Protein AF-A0A4S3FIC1-F1 (afdb_monomer)

Structure (mmCIF, N/CA/C/O backbone):
data_AF-A0A4S3FIC1-F1
#
_entry.id   AF-A0A4S3FIC1-F1
#
loop_
_atom_site.group_PDB
_atom_site.id
_atom_site.type_symbol
_atom_site.label_atom_id
_atom_site.label_alt_id
_atom_site.label_comp_id
_atom_site.label_asym_id
_atom_site.label_entity_id
_atom_site.label_seq_id
_atom_site.pdbx_PDB_ins_code
_atom_site.Cartn_x
_atom_site.Cartn_y
_atom_site.Cartn_z
_atom_site.occupancy
_atom_site.B_iso_or_equiv
_atom_site.auth_seq_id
_atom_site.auth_comp_id
_atom_site.auth_asym_id
_atom_site.auth_atom_id
_atom_site.pdbx_PDB_model_num
ATOM 1 N N . MET A 1 1 ? 6.119 10.686 -5.725 1.00 75.06 1 MET A N 1
ATOM 2 C CA . MET A 1 1 ? 7.060 9.631 -5.289 1.00 75.06 1 MET A CA 1
ATOM 3 C C . MET A 1 1 ? 6.618 9.155 -3.912 1.00 75.06 1 MET A C 1
ATOM 5 O O . MET A 1 1 ? 6.150 9.988 -3.148 1.00 75.06 1 MET A O 1
ATOM 9 N N . LEU A 1 2 ? 6.651 7.848 -3.634 1.00 86.31 2 LEU A N 1
ATOM 10 C CA . LE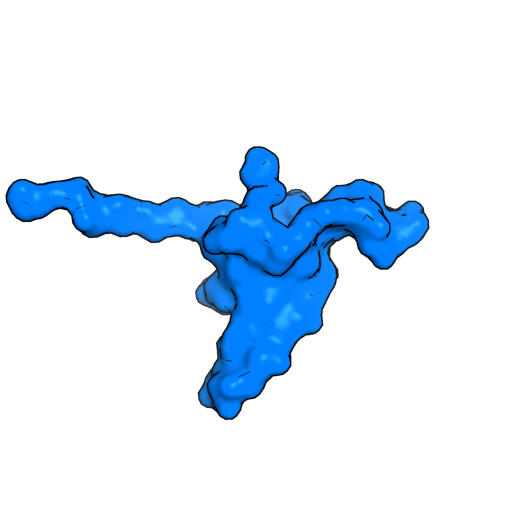U A 1 2 ? 6.258 7.300 -2.328 1.00 86.31 2 LEU A CA 1
ATOM 11 C C . LEU A 1 2 ? 7.466 7.272 -1.391 1.00 86.31 2 LEU A C 1
ATOM 13 O O . LEU A 1 2 ? 8.548 6.859 -1.802 1.00 86.31 2 LEU A O 1
ATOM 17 N N . GLU A 1 3 ? 7.274 7.685 -0.142 1.00 89.44 3 GLU A N 1
ATOM 18 C CA . GLU A 1 3 ? 8.353 7.839 0.838 1.00 89.44 3 GLU A CA 1
ATOM 19 C C . GLU A 1 3 ? 8.041 7.104 2.140 1.00 89.44 3 GLU A C 1
ATOM 21 O O . GLU A 1 3 ? 6.881 6.877 2.491 1.00 89.44 3 GLU A O 1
ATOM 26 N N . LYS A 1 4 ? 9.090 6.734 2.883 1.00 91.44 4 LYS A N 1
ATOM 27 C CA . LYS A 1 4 ? 8.957 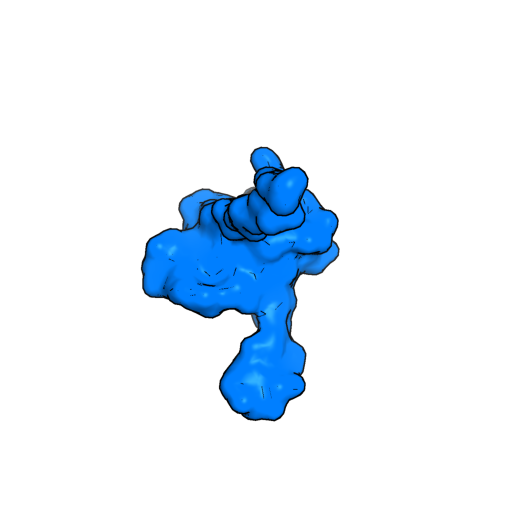6.104 4.201 1.00 91.44 4 LYS A CA 1
ATOM 28 C C . LYS A 1 4 ? 8.099 6.973 5.127 1.00 91.44 4 LYS A C 1
ATOM 30 O O . LYS A 1 4 ? 8.346 8.160 5.278 1.00 91.44 4 LYS A O 1
ATOM 35 N N . GLY A 1 5 ? 7.129 6.351 5.791 1.00 90.31 5 GLY A N 1
ATOM 36 C CA . GLY A 1 5 ? 6.186 7.013 6.695 1.00 90.31 5 GLY A CA 1
ATOM 37 C C . GLY A 1 5 ? 4.888 7.464 6.024 1.00 90.31 5 GLY A C 1
ATOM 38 O O . GLY A 1 5 ? 3.916 7.730 6.730 1.00 90.31 5 GLY A O 1
ATOM 39 N N . MET A 1 6 ? 4.814 7.483 4.688 1.00 92.50 6 MET A N 1
ATOM 40 C CA . MET A 1 6 ? 3.564 7.798 3.997 1.00 92.50 6 MET A CA 1
ATOM 41 C C . MET A 1 6 ? 2.495 6.739 4.264 1.00 92.50 6 MET A C 1
ATOM 43 O O . MET A 1 6 ? 2.772 5.537 4.268 1.00 92.50 6 MET A O 1
ATOM 47 N N . THR A 1 7 ? 1.255 7.196 4.439 1.00 93.94 7 THR A N 1
ATOM 48 C CA . THR A 1 7 ? 0.084 6.316 4.430 1.00 93.94 7 THR A CA 1
ATOM 49 C C . THR A 1 7 ? -0.375 6.121 2.990 1.00 93.94 7 THR A C 1
ATOM 51 O O . THR A 1 7 ? -0.585 7.084 2.252 1.00 93.94 7 THR A O 1
ATOM 54 N N . VAL A 1 8 ? -0.516 4.867 2.588 1.00 93.88 8 VAL A N 1
ATOM 55 C CA . VAL A 1 8 ? -0.922 4.443 1.250 1.00 93.88 8 VAL A CA 1
ATOM 56 C C . VAL A 1 8 ? -2.018 3.392 1.350 1.00 93.88 8 VAL A C 1
ATOM 58 O O . VAL A 1 8 ? -2.208 2.773 2.396 1.00 93.88 8 VAL A O 1
ATOM 61 N N . ARG A 1 9 ? -2.716 3.159 0.246 1.00 94.50 9 ARG A N 1
ATOM 62 C CA . ARG A 1 9 ? -3.624 2.020 0.066 1.00 94.50 9 ARG A CA 1
ATOM 63 C C . ARG A 1 9 ? -3.481 1.470 -1.346 1.00 94.50 9 ARG A C 1
ATOM 65 O O . ARG A 1 9 ? -2.921 2.143 -2.214 1.00 94.50 9 ARG A O 1
ATOM 72 N N . LEU A 1 10 ? -3.988 0.267 -1.588 1.00 91.44 10 LEU A N 1
ATOM 73 C CA . LEU A 1 10 ? -4.115 -0.239 -2.957 1.00 91.44 10 LEU A CA 1
ATOM 74 C C . LEU A 1 10 ? -5.253 0.493 -3.673 1.00 91.44 10 LEU A C 1
ATOM 76 O O . LEU A 1 10 ? -6.249 0.845 -3.047 1.00 91.44 10 LEU A O 1
ATOM 80 N N . LYS A 1 11 ? -5.152 0.653 -4.996 1.00 88.44 11 LYS A N 1
ATOM 81 C CA . LYS A 1 11 ? -6.233 1.238 -5.819 1.00 88.44 11 LYS A CA 1
ATOM 82 C C . LYS A 1 11 ? -7.594 0.558 -5.609 1.00 88.44 11 LYS A C 1
ATOM 84 O O . LYS A 1 11 ? -8.617 1.230 -5.638 1.00 88.44 11 LYS A O 1
ATOM 89 N N . ASN A 1 12 ? -7.579 -0.750 -5.342 1.00 88.81 12 ASN A N 1
ATOM 90 C CA . ASN A 1 12 ? -8.771 -1.592 -5.216 1.00 88.81 12 ASN A CA 1
ATOM 91 C C . ASN A 1 12 ? -9.041 -2.032 -3.764 1.00 88.81 12 ASN A C 1
ATOM 93 O O . ASN A 1 12 ? -9.707 -3.041 -3.547 1.00 88.81 12 ASN A O 1
ATOM 97 N N . SER A 1 13 ? -8.467 -1.354 -2.766 1.00 87.75 13 SER A N 1
ATOM 98 C CA . SER A 1 13 ? -8.669 -1.698 -1.355 1.00 87.75 13 SER A CA 1
ATOM 99 C C . SER A 1 13 ? -8.733 -0.453 -0.478 1.00 87.75 13 SER A C 1
ATOM 101 O O . SER A 1 13 ? -8.040 0.537 -0.721 1.00 87.75 13 SER A O 1
ATOM 103 N N . ASP A 1 14 ? -9.516 -0.540 0.591 1.00 87.12 14 ASP A N 1
ATOM 104 C CA . ASP A 1 14 ? -9.570 0.477 1.644 1.00 87.12 14 ASP A CA 1
ATOM 105 C C . ASP A 1 14 ? -8.573 0.204 2.780 1.00 87.12 14 ASP A C 1
ATOM 107 O O . ASP A 1 14 ? -8.453 0.997 3.714 1.00 87.12 14 ASP A O 1
ATOM 111 N N . GLN A 1 15 ? -7.804 -0.890 2.693 1.00 90.00 15 GLN A N 1
ATOM 112 C CA . GLN A 1 15 ? -6.756 -1.191 3.661 1.00 90.00 15 GLN A CA 1
ATOM 113 C C . GLN A 1 15 ? -5.670 -0.113 3.622 1.00 90.00 15 GLN A C 1
ATOM 115 O O . GLN A 1 15 ? -4.891 -0.007 2.669 1.00 90.00 15 GLN A O 1
ATOM 120 N N . LEU A 1 16 ? -5.581 0.645 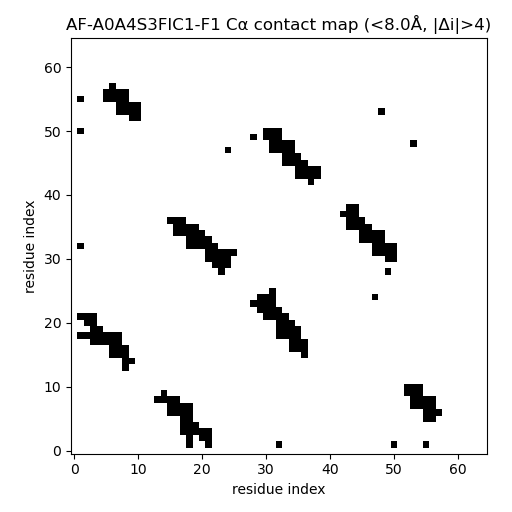4.714 1.00 93.06 16 LEU A N 1
ATOM 121 C CA . LEU A 1 16 ? -4.502 1.595 4.935 1.00 93.06 16 LEU A CA 1
ATOM 122 C C . LEU A 1 16 ? -3.235 0.862 5.366 1.00 93.06 16 LEU A C 1
ATOM 124 O O . LEU A 1 16 ? -3.258 -0.027 6.223 1.00 93.06 16 LEU A O 1
ATOM 128 N N . MET A 1 17 ? -2.122 1.270 4.774 1.00 95.44 17 MET A N 1
ATOM 129 C CA . MET A 1 17 ? -0.791 0.745 5.03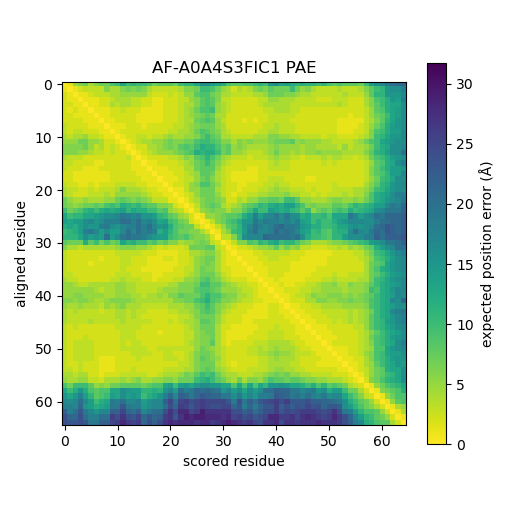3 1.00 95.44 17 MET A CA 1
ATOM 130 C C . MET A 1 17 ? 0.202 1.900 5.147 1.00 95.44 17 MET A C 1
ATOM 132 O O . MET A 1 17 ? -0.011 2.980 4.602 1.00 95.44 17 MET A O 1
ATOM 136 N N . THR A 1 18 ? 1.316 1.675 5.830 1.00 95.38 18 THR A N 1
ATOM 137 C CA . THR A 1 18 ? 2.412 2.639 5.940 1.00 95.38 18 THR A CA 1
ATOM 138 C C . THR A 1 18 ? 3.602 2.160 5.126 1.00 95.38 18 THR A C 1
ATOM 140 O O . THR A 1 18 ? 4.022 1.008 5.247 1.00 95.38 18 THR A O 1
ATOM 143 N N . VAL A 1 19 ? 4.186 3.043 4.321 1.00 94.06 19 VAL A N 1
ATOM 144 C CA . VAL A 1 19 ? 5.425 2.754 3.593 1.00 94.06 19 VAL A CA 1
ATOM 145 C C . VAL A 1 19 ? 6.579 2.646 4.590 1.00 94.06 19 VAL A C 1
ATOM 147 O O . VAL A 1 19 ? 6.890 3.593 5.311 1.00 94.06 19 VAL A O 1
ATOM 150 N N . ARG A 1 20 ? 7.245 1.492 4.635 1.00 93.81 20 ARG A N 1
ATOM 151 C CA . ARG A 1 20 ? 8.443 1.264 5.454 1.00 93.81 20 ARG A CA 1
ATOM 152 C C . ARG A 1 20 ? 9.718 1.645 4.710 1.00 93.81 20 ARG A C 1
ATOM 154 O O . ARG A 1 20 ? 10.620 2.217 5.320 1.00 93.81 20 ARG A O 1
ATOM 161 N N . ARG A 1 21 ? 9.808 1.292 3.427 1.00 90.81 21 ARG A N 1
ATOM 162 C CA . ARG A 1 21 ? 10.939 1.602 2.540 1.00 90.81 21 ARG A CA 1
ATOM 163 C C . ARG A 1 21 ? 10.542 1.404 1.076 1.00 90.81 21 ARG A C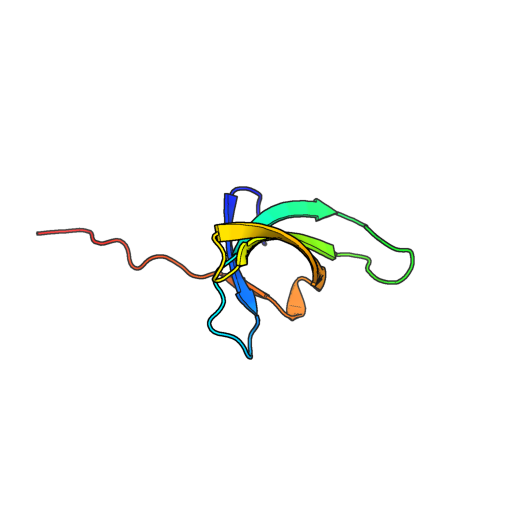 1
ATOM 165 O O . ARG A 1 21 ? 9.658 0.607 0.776 1.00 90.81 21 ARG A O 1
ATOM 172 N N . THR A 1 22 ? 11.227 2.099 0.182 1.00 88.69 22 THR A N 1
ATOM 173 C CA . THR A 1 22 ? 11.152 1.904 -1.269 1.00 88.69 22 THR A CA 1
ATOM 174 C C . THR A 1 22 ? 12.483 1.359 -1.765 1.00 88.69 22 THR A C 1
ATOM 176 O O . THR A 1 22 ? 13.520 1.578 -1.135 1.00 88.69 22 THR A O 1
ATOM 179 N N . GLY A 1 23 ? 12.463 0.589 -2.848 1.00 84.12 23 GLY A N 1
ATOM 180 C CA . GLY A 1 23 ? 13.683 0.026 -3.409 1.00 84.12 23 GLY A CA 1
ATOM 181 C C . GLY A 1 23 ? 13.427 -1.088 -4.410 1.00 84.12 23 GLY A C 1
ATOM 182 O O . GLY A 1 23 ? 12.291 -1.481 -4.671 1.00 84.12 23 GLY A O 1
ATOM 183 N N . ASN A 1 24 ? 14.516 -1.611 -4.959 1.00 78.19 24 ASN A N 1
ATOM 184 C CA . ASN A 1 24 ? 14.465 -2.744 -5.866 1.00 78.19 24 ASN A CA 1
ATOM 185 C C . ASN A 1 24 ? 14.442 -4.044 -5.044 1.00 78.19 24 ASN A C 1
ATOM 187 O O . ASN A 1 24 ? 15.456 -4.443 -4.472 1.00 78.19 24 ASN A O 1
ATOM 191 N N . PHE A 1 25 ? 13.265 -4.657 -4.912 1.00 72.31 25 PHE A N 1
ATOM 192 C CA . PHE A 1 25 ? 13.061 -5.830 -4.049 1.00 72.31 25 PHE A CA 1
ATOM 193 C C . PHE A 1 25 ? 13.044 -7.165 -4.808 1.00 72.31 25 PHE A C 1
ATOM 195 O O . PHE A 1 25 ? 12.967 -8.217 -4.176 1.00 72.31 25 PHE A O 1
ATOM 202 N N . SER A 1 26 ? 13.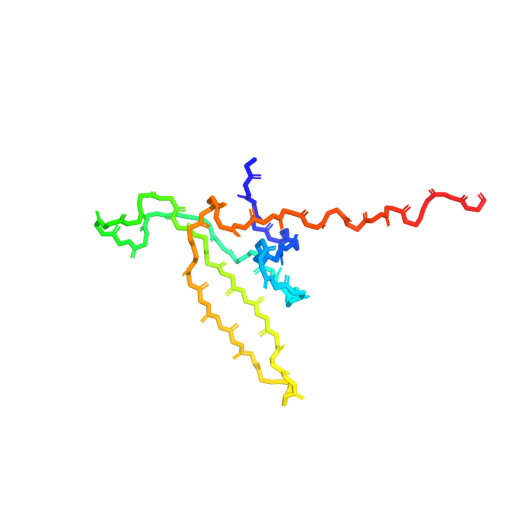095 -7.148 -6.141 1.00 61.06 26 SER A N 1
ATOM 203 C CA . SER A 1 26 ? 13.112 -8.349 -6.984 1.00 61.06 26 SER A CA 1
ATOM 204 C C . SER A 1 26 ? 13.652 -7.999 -8.372 1.00 61.06 26 SER A C 1
ATOM 206 O O . SER A 1 26 ? 13.377 -6.895 -8.836 1.00 61.06 26 SER A O 1
ATOM 208 N N . PRO A 1 27 ? 14.308 -8.928 -9.096 1.00 61.00 27 PRO A N 1
ATOM 209 C CA . PRO A 1 27 ? 14.673 -8.724 -10.503 1.00 61.00 27 PRO A CA 1
ATOM 210 C C . PRO A 1 27 ? 13.493 -8.313 -11.404 1.00 61.00 27 PRO A C 1
ATOM 212 O O . PRO A 1 27 ? 13.716 -7.778 -12.484 1.00 61.00 27 PRO A O 1
ATOM 215 N N . VAL A 1 28 ? 12.248 -8.535 -10.963 1.00 60.12 28 VAL A N 1
ATOM 216 C CA . VAL A 1 28 ? 11.021 -8.196 -11.702 1.00 60.12 28 VAL A CA 1
ATOM 217 C C . VAL A 1 28 ? 10.375 -6.883 -11.225 1.00 60.12 28 VAL A C 1
ATOM 219 O O . VAL A 1 28 ? 9.648 -6.246 -11.978 1.00 60.12 28 VAL A O 1
ATOM 222 N N . ALA A 1 29 ? 10.635 -6.449 -9.986 1.00 58.38 29 ALA A N 1
ATOM 223 C CA . ALA A 1 29 ? 9.994 -5.282 -9.374 1.00 58.38 29 ALA A CA 1
ATOM 224 C C . ALA A 1 29 ? 11.0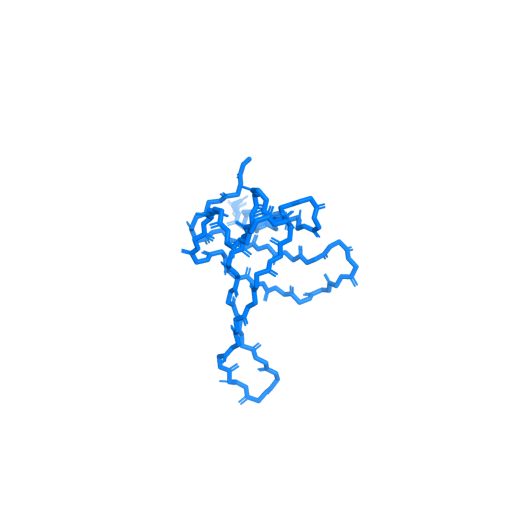19 -4.164 -9.158 1.00 58.38 29 ALA A C 1
ATOM 226 O O . ALA A 1 29 ? 11.487 -3.927 -8.043 1.00 58.38 29 ALA A O 1
ATOM 227 N N . VAL A 1 30 ? 11.334 -3.469 -10.253 1.00 62.31 30 VAL A N 1
ATOM 228 C CA . VAL A 1 30 ? 12.334 -2.390 -10.316 1.00 62.31 30 VAL A CA 1
ATOM 229 C C . VAL A 1 30 ? 12.035 -1.262 -9.309 1.00 62.31 30 VAL A C 1
ATOM 231 O O . VAL A 1 30 ? 12.967 -0.653 -8.794 1.00 62.31 30 VAL A O 1
ATOM 234 N N . ASN A 1 31 ? 10.757 -1.040 -8.960 1.00 74.94 31 ASN A N 1
ATOM 235 C CA . ASN A 1 31 ? 10.296 -0.003 -8.024 1.00 74.94 31 ASN A CA 1
ATOM 236 C C . ASN A 1 31 ? 9.295 -0.541 -6.986 1.00 74.94 31 ASN A C 1
ATOM 238 O O . ASN A 1 31 ? 8.151 -0.084 -6.895 1.00 74.94 31 ASN A O 1
ATOM 242 N N . GLY A 1 32 ? 9.708 -1.540 -6.208 1.00 86.38 32 GLY A N 1
ATOM 243 C CA . GLY A 1 32 ? 8.869 -2.073 -5.142 1.00 86.38 32 GLY A CA 1
ATOM 244 C C . GLY A 1 32 ? 8.763 -1.130 -3.936 1.00 86.38 32 GLY A C 1
ATOM 245 O O . GLY A 1 32 ? 9.671 -0.361 -3.603 1.00 86.38 32 GLY A O 1
ATOM 246 N N . VAL A 1 33 ? 7.631 -1.214 -3.247 1.00 91.25 33 VAL A N 1
ATOM 247 C CA . VAL A 1 33 ? 7.313 -0.441 -2.047 1.00 91.25 33 VAL A CA 1
ATOM 248 C C . VAL A 1 33 ? 6.930 -1.412 -0.945 1.00 91.25 33 VAL A C 1
ATOM 250 O O . VAL A 1 33 ? 5.930 -2.118 -1.035 1.00 91.25 33 VAL A O 1
ATOM 253 N N . ASP A 1 34 ? 7.751 -1.462 0.095 1.00 92.44 34 ASP A N 1
ATOM 254 C CA . ASP A 1 34 ? 7.538 -2.295 1.271 1.00 92.44 34 ASP A CA 1
ATOM 255 C C . ASP A 1 34 ? 6.576 -1.584 2.221 1.00 92.44 34 ASP A C 1
ATOM 257 O O . ASP A 1 34 ? 6.907 -0.546 2.806 1.00 92.44 34 ASP A O 1
ATOM 261 N N . CYS A 1 35 ? 5.379 -2.138 2.355 1.00 93.44 35 CYS A N 1
ATOM 262 C CA . CYS A 1 35 ? 4.289 -1.592 3.144 1.00 93.44 35 CYS A CA 1
ATOM 263 C C . CYS A 1 35 ? 4.034 -2.455 4.377 1.00 93.44 35 CYS A C 1
ATOM 265 O O . CYS A 1 35 ? 4.122 -3.682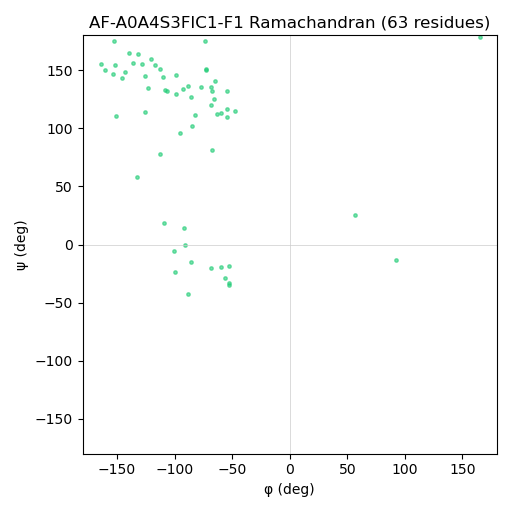 4.326 1.00 93.44 35 CYS A O 1
ATOM 267 N N . VAL A 1 36 ? 3.670 -1.814 5.487 1.00 96.19 36 VAL A N 1
ATOM 268 C CA . VAL A 1 36 ? 3.292 -2.476 6.740 1.00 96.19 36 VAL A CA 1
ATOM 269 C C . VAL A 1 36 ? 1.921 -2.005 7.209 1.00 96.19 36 VAL A C 1
ATOM 271 O O . VAL A 1 36 ? 1.578 -0.838 7.045 1.00 96.19 36 VAL A O 1
ATOM 274 N N . TRP A 1 37 ? 1.142 -2.896 7.809 1.00 94.94 37 TRP A N 1
ATOM 275 C CA . TRP A 1 37 ? -0.154 -2.571 8.412 1.00 94.94 37 TRP A CA 1
ATOM 276 C C . TRP A 1 37 ? -0.477 -3.549 9.541 1.00 94.94 37 TRP A C 1
ATOM 278 O O . TRP A 1 37 ? 0.275 -4.495 9.782 1.00 94.94 37 TRP A O 1
ATOM 288 N N . PHE A 1 38 ? -1.578 -3.318 10.246 1.00 93.25 38 PHE A N 1
ATOM 289 C CA . PHE A 1 38 ? -2.127 -4.268 11.207 1.00 93.25 38 PHE A CA 1
ATOM 290 C C . PHE A 1 38 ? -3.383 -4.906 10.617 1.00 93.25 38 PHE A C 1
ATOM 292 O O . PHE A 1 38 ? -4.218 -4.192 10.068 1.00 93.25 38 PHE A O 1
ATOM 299 N N . ASP A 1 39 ? -3.486 -6.234 10.696 1.00 89.44 39 ASP A N 1
ATOM 300 C CA . ASP A 1 39 ? -4.715 -6.949 10.338 1.00 89.44 39 ASP A CA 1
ATOM 301 C C . ASP A 1 39 ? -5.807 -6.755 11.408 1.00 89.44 39 ASP A C 1
ATOM 303 O O . ASP A 1 39 ? -5.561 -6.188 12.478 1.00 89.44 39 ASP A O 1
ATOM 307 N N . ASP A 1 40 ? -7.006 -7.281 11.154 1.00 89.88 40 ASP A N 1
ATOM 308 C CA . ASP A 1 40 ? -8.147 -7.198 12.083 1.00 89.88 40 ASP A CA 1
ATOM 309 C C . ASP A 1 40 ? -7.866 -7.840 13.451 1.00 89.88 40 ASP A C 1
ATOM 311 O O . ASP A 1 40 ? -8.511 -7.531 14.453 1.00 89.88 40 ASP A O 1
ATOM 315 N N . LYS A 1 41 ? -6.860 -8.718 13.525 1.00 94.56 41 LYS A N 1
ATOM 316 C CA . LYS A 1 41 ? -6.395 -9.363 14.760 1.00 94.56 41 LYS A CA 1
ATOM 317 C C . LYS A 1 41 ? -5.274 -8.570 15.438 1.00 94.56 41 LYS A C 1
ATOM 319 O O . LYS A 1 41 ? -4.596 -9.106 16.315 1.00 94.56 41 LYS A O 1
ATOM 324 N N . ARG A 1 42 ? -5.055 -7.311 15.036 1.00 90.12 42 ARG A N 1
ATOM 325 C CA . ARG A 1 42 ? -3.969 -6.428 15.498 1.00 90.12 42 ARG A CA 1
ATOM 326 C C . ARG A 1 42 ? -2.576 -7.025 15.294 1.00 90.12 42 ARG A C 1
ATOM 328 O O . ARG A 1 42 ? -1.632 -6.668 16.001 1.00 90.12 42 ARG A O 1
ATOM 335 N N . ARG A 1 43 ? -2.407 -7.927 14.326 1.00 94.94 43 ARG A N 1
ATOM 336 C CA . ARG A 1 43 ? -1.099 -8.502 14.004 1.00 94.94 43 ARG A CA 1
ATOM 337 C C . ARG A 1 43 ? -0.448 -7.688 12.911 1.00 94.94 43 ARG A C 1
ATOM 339 O O . ARG A 1 43 ? -1.059 -7.379 11.890 1.00 94.94 43 ARG A O 1
ATOM 346 N N . ARG A 1 44 ? 0.827 -7.375 13.110 1.00 94.31 44 ARG A N 1
ATOM 347 C CA . ARG A 1 44 ? 1.624 -6.665 12.115 1.00 94.31 44 ARG A CA 1
ATOM 348 C C . ARG A 1 44 ? 1.813 -7.544 10.877 1.00 94.31 44 ARG A C 1
ATOM 350 O O . ARG A 1 44 ? 2.310 -8.666 10.969 1.00 94.31 44 ARG A O 1
ATOM 357 N N . ARG A 1 45 ? 1.447 -7.012 9.718 1.00 95.88 45 ARG A N 1
ATOM 358 C CA . ARG A 1 45 ? 1.653 -7.594 8.391 1.00 95.88 45 ARG A CA 1
ATOM 359 C C . ARG A 1 45 ? 2.570 -6.689 7.577 1.00 95.88 45 ARG A C 1
ATOM 361 O O . ARG A 1 45 ? 2.672 -5.490 7.842 1.00 95.88 45 ARG A O 1
ATOM 368 N N . SER A 1 46 ? 3.255 -7.279 6.606 1.00 93.69 46 SER A N 1
ATOM 369 C CA . SER A 1 46 ? 4.066 -6.549 5.638 1.00 93.69 46 SER A CA 1
ATOM 370 C C . SER A 1 46 ? 4.032 -7.231 4.282 1.00 93.69 46 SER A C 1
ATOM 372 O O . SER A 1 46 ? 4.059 -8.462 4.228 1.00 93.69 46 SER A O 1
ATOM 374 N N . ALA A 1 47 ? 4.020 -6.447 3.213 1.00 92.25 47 ALA A N 1
ATOM 375 C CA . ALA A 1 47 ? 4.100 -6.935 1.844 1.00 92.25 47 ALA A CA 1
ATOM 376 C C . ALA A 1 47 ? 4.750 -5.880 0.946 1.00 92.25 47 ALA A C 1
ATOM 378 O O . ALA A 1 47 ? 4.708 -4.686 1.244 1.00 92.25 47 ALA A O 1
ATOM 379 N N . ILE A 1 48 ? 5.355 -6.341 -0.145 1.00 90.94 48 ILE A N 1
ATOM 380 C CA . ILE A 1 48 ? 5.935 -5.475 -1.166 1.00 90.94 48 ILE A CA 1
ATOM 381 C C . ILE A 1 48 ? 4.929 -5.355 -2.304 1.00 90.94 48 ILE A C 1
ATOM 383 O O . ILE A 1 48 ? 4.443 -6.366 -2.809 1.00 90.94 48 ILE A O 1
ATOM 387 N N . PHE A 1 49 ? 4.642 -4.124 -2.707 1.00 89.31 49 PHE A N 1
ATOM 388 C CA . PHE A 1 49 ? 3.753 -3.815 -3.820 1.00 89.31 49 PHE A CA 1
ATOM 389 C C . PHE A 1 49 ? 4.491 -3.030 -4.896 1.00 89.31 49 PHE A C 1
ATOM 391 O O . PHE A 1 49 ? 5.506 -2.389 -4.627 1.00 89.31 49 PHE A O 1
ATOM 398 N N . ASP A 1 50 ? 3.954 -3.050 -6.110 1.00 88.50 50 ASP A N 1
ATOM 399 C CA . ASP A 1 50 ? 4.358 -2.100 -7.139 1.00 88.50 50 ASP A CA 1
ATOM 400 C C . ASP A 1 50 ? 3.892 -0.689 -6.742 1.00 88.50 50 ASP A C 1
ATOM 402 O O . ASP A 1 50 ? 2.744 -0.498 -6.324 1.00 88.50 50 ASP A O 1
ATOM 406 N N . ALA A 1 51 ? 4.766 0.307 -6.895 1.00 87.62 51 ALA A N 1
ATOM 407 C CA . ALA A 1 51 ? 4.414 1.708 -6.700 1.00 87.62 51 ALA A CA 1
ATOM 408 C C . ALA A 1 51 ? 3.183 2.127 -7.529 1.00 87.62 51 ALA A C 1
ATOM 410 O O . ALA A 1 51 ? 2.364 2.905 -7.042 1.00 87.62 51 ALA A O 1
ATOM 411 N N . ALA A 1 52 ? 3.001 1.581 -8.738 1.00 88.12 52 ALA A N 1
ATOM 412 C CA . ALA A 1 52 ? 1.857 1.878 -9.604 1.00 88.12 52 ALA A CA 1
ATOM 413 C C . ALA A 1 52 ? 0.515 1.336 -9.073 1.00 88.12 52 ALA A C 1
ATOM 415 O O . ALA A 1 52 ? -0.550 1.813 -9.488 1.00 88.12 52 ALA A O 1
ATOM 416 N N . ALA A 1 53 ? 0.539 0.353 -8.168 1.00 89.44 53 ALA A N 1
ATOM 417 C CA . ALA A 1 53 ? -0.657 -0.209 -7.538 1.00 89.44 53 ALA A CA 1
ATOM 418 C C . ALA A 1 53 ? -1.109 0.582 -6.296 1.00 89.44 53 ALA A C 1
ATOM 420 O O . ALA A 1 53 ? -2.240 0.405 -5.830 1.00 89.44 53 ALA A O 1
ATOM 421 N N . LEU A 1 54 ? -0.240 1.449 -5.769 1.00 90.56 54 LEU A N 1
ATOM 422 C CA . LEU A 1 54 ? -0.463 2.210 -4.547 1.00 90.56 54 LEU A CA 1
ATOM 423 C C . LEU A 1 54 ? -0.933 3.634 -4.846 1.00 90.56 54 LEU A C 1
ATOM 425 O O . LEU A 1 54 ? -0.498 4.275 -5.801 1.00 90.56 54 LEU A O 1
ATOM 429 N N . VAL A 1 55 ? -1.797 4.149 -3.978 1.00 92.38 55 VAL A N 1
ATOM 430 C CA . VAL A 1 55 ? -2.197 5.559 -3.957 1.00 92.38 55 VAL A CA 1
ATOM 431 C C . VAL A 1 55 ? -1.899 6.142 -2.584 1.00 92.38 55 VAL A C 1
ATOM 433 O O . VAL A 1 55 ? -2.166 5.505 -1.560 1.00 92.38 55 VAL A O 1
ATOM 436 N N . SER A 1 56 ? -1.310 7.339 -2.553 1.00 90.19 56 SER A N 1
ATOM 437 C CA . SER A 1 56 ? -1.107 8.067 -1.305 1.00 90.19 56 SER A CA 1
ATOM 438 C C . SER A 1 56 ? -2.456 8.494 -0.750 1.00 90.19 56 SER A C 1
ATOM 440 O O . SER A 1 56 ? -3.306 9.041 -1.452 1.00 90.19 56 SER A O 1
ATOM 442 N N . VAL A 1 57 ? -2.651 8.244 0.537 1.00 86.69 57 VAL A N 1
ATOM 443 C CA . VAL A 1 57 ? -3.778 8.801 1.267 1.00 86.69 57 VAL A CA 1
ATOM 444 C C . VAL A 1 57 ? -3.238 10.051 1.932 1.00 86.69 57 VAL A C 1
ATOM 446 O O . VAL A 1 57 ? -2.605 9.983 2.987 1.00 86.69 57 VAL A O 1
ATOM 449 N N . GLN A 1 58 ? -3.439 11.203 1.291 1.00 69.88 58 GLN A N 1
ATOM 450 C CA . GLN A 1 58 ? -3.367 12.452 2.035 1.00 69.88 58 GLN A CA 1
ATOM 451 C C . GLN A 1 58 ? -4.443 12.340 3.108 1.00 69.88 58 GLN A C 1
ATOM 453 O O . GLN A 1 58 ? -5.633 12.269 2.799 1.00 69.88 58 GLN A O 1
ATOM 458 N N . ARG A 1 59 ? -4.033 12.277 4.379 1.00 58.22 59 ARG A N 1
ATOM 459 C CA . ARG A 1 59 ? -4.958 12.675 5.434 1.00 58.22 59 ARG A CA 1
ATOM 460 C C . ARG A 1 59 ? -5.374 14.080 5.035 1.00 58.22 59 ARG A C 1
ATOM 462 O O . ARG A 1 59 ? -4.500 14.935 4.906 1.00 58.22 59 ARG A O 1
ATOM 469 N N . ALA A 1 60 ? -6.661 14.281 4.749 1.00 52.12 60 ALA A N 1
ATOM 470 C CA . ALA A 1 60 ? -7.202 15.624 4.710 1.00 52.12 60 ALA A CA 1
ATOM 471 C C . ALA A 1 60 ? -6.700 16.268 5.997 1.00 52.12 60 ALA A C 1
ATOM 473 O O . ALA A 1 60 ? -6.939 15.737 7.086 1.00 52.12 60 ALA A O 1
ATOM 474 N N . ASN A 1 61 ? -5.859 17.286 5.849 1.00 44.41 61 ASN A N 1
ATOM 475 C CA . ASN A 1 61 ? -5.386 18.049 6.977 1.00 44.41 61 ASN A CA 1
ATOM 476 C C . ASN A 1 61 ? -6.666 18.510 7.672 1.00 44.41 61 ASN A C 1
ATOM 478 O O . ASN A 1 61 ? -7.429 19.291 7.107 1.00 44.41 61 ASN A O 1
ATOM 482 N N . ALA A 1 62 ? -6.951 17.955 8.849 1.00 48.66 62 ALA A N 1
ATOM 483 C CA . ALA A 1 62 ? -7.883 18.560 9.776 1.00 48.66 62 ALA A CA 1
ATOM 484 C C . ALA A 1 62 ? -7.189 19.848 10.229 1.00 48.66 62 ALA A C 1
ATOM 486 O O . ALA A 1 62 ? -6.416 19.885 11.182 1.00 48.66 62 ALA A O 1
ATOM 487 N N . SER A 1 63 ? -7.310 20.860 9.389 1.00 49.12 63 SER A N 1
ATOM 488 C CA . SER A 1 63 ? -6.734 22.185 9.501 1.00 49.12 63 SER A CA 1
ATOM 489 C C . SER A 1 63 ? -7.741 23.057 8.753 1.00 49.12 63 SER A C 1
ATOM 491 O O . SER A 1 63 ? -7.918 22.866 7.558 1.00 49.12 63 SER A O 1
ATOM 493 N N . GLN A 1 64 ? -8.509 23.936 9.373 1.00 44.88 64 GLN A N 1
ATOM 494 C CA . GLN A 1 64 ? -8.404 24.556 10.683 1.00 44.88 64 GLN A CA 1
ATOM 495 C C . GLN A 1 64 ? -9.819 24.941 11.128 1.00 44.88 64 GLN A C 1
ATOM 497 O O . GLN A 1 64 ? -10.664 25.259 10.289 1.00 44.88 64 GLN A O 1
ATOM 502 N N . SER A 1 65 ? -10.056 24.860 12.435 1.00 43.44 65 SER A N 1
ATOM 503 C CA . SER A 1 65 ? -11.130 25.582 13.118 1.00 43.44 65 SER A CA 1
ATOM 504 C C . SER A 1 65 ? -11.027 27.089 12.901 1.00 43.44 65 SER A C 1
ATOM 506 O O . SER A 1 65 ? -9.888 27.566 12.685 1.00 43.44 65 SER A O 1
#

Secondary st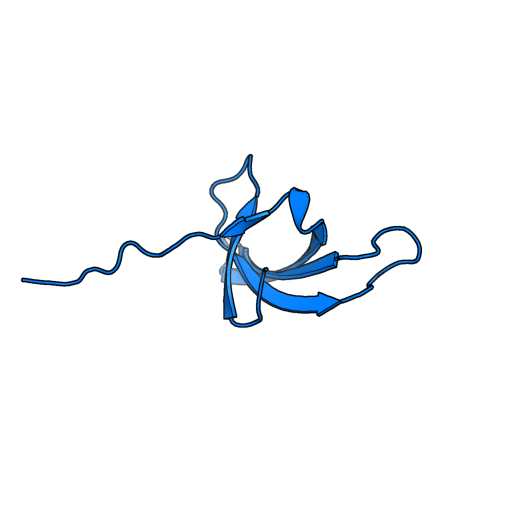ructure (DSSP, 8-state):
---TT-EEEETT----EEEEEEE--BTTBTTEEEEEEE-TTS-EEEEEEEGGGEEE---------

Radius of gyration: 12.81 Å; Cα contacts (8 Å, |Δi|>4): 117; chains: 1; bounding box: 26×35×27 Å

Solvent-accessible surface area (backbone atoms only — not comparable to full-atom values): 3973 Å² total; per-residue (Å²): 136,86,51,64,72,39,44,29,25,42,80,92,46,87,60,68,29,32,30,68,42,67,44,68,79,43,102,85,35,74,54,21,31,34,30,35,37,64,48,100,83,70,43,82,45,72,52,73,41,55,54,90,51,48,40,78,52,75,72,76,68,94,69,78,135

pLDDT: mean 82.95, std 15.19, range [43.44, 96.19]

Sequence (65 aa):
MLEKGMTVRLKNSDQLMTVRRTGNFSPVAVNGVDCVWFDDKRRRRSAIFDAAALVSVQRANASQS

Mean predicted aligned error: 6.92 Å

Nearest PDB structures (foldseek):
  1whk-assembly1_A  TM=7.123E-01  e=1.568E-01  Mus musculus
  1zuk-assembly1_A  TM=7.119E-01  e=3.682E-01  Saccharomyces cerevisiae
  2m02-assembly1_A  TM=4.692E-01  e=6.505E-01  Rattus norvegicus
  6x50-assembly1_A  TM=4.645E-01  e=2.549E+00  Escherichia coli
  5o9m-assembly1_A  TM=3.406E-01  e=4.019E+00  Homo sapiens

Foldseek 3Di:
DAAAQFWKDFPPDPDIWGFHDWADPDPVARTWTWTWDADPVRDIDIDIDRPVRMDTDDPPPCDDD